Protein AF-A0A2M6X716-F1 (afdb_monomer_lite)

Structure (mmCIF, N/CA/C/O backbone):
data_AF-A0A2M6X716-F1
#
_entry.id   AF-A0A2M6X716-F1
#
loop_
_atom_site.group_PDB
_atom_site.id
_atom_site.type_symbol
_atom_site.label_atom_id
_atom_site.label_alt_id
_atom_site.label_comp_id
_atom_site.label_asym_id
_atom_site.label_entity_id
_atom_site.label_seq_id
_atom_site.pdbx_PDB_ins_code
_atom_site.Cartn_x
_atom_site.Cartn_y
_atom_site.Cartn_z
_atom_site.occupancy
_atom_site.B_iso_or_equiv
_atom_site.auth_seq_id
_atom_site.auth_comp_id
_atom_site.auth_asym_id
_atom_site.auth_atom_id
_atom_site.pdbx_PDB_model_num
ATOM 1 N N . MET A 1 1 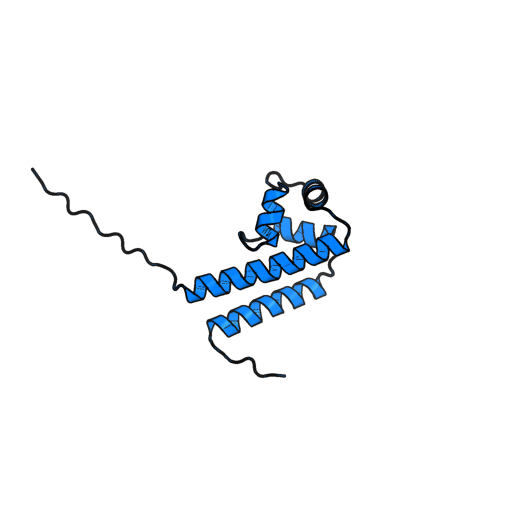? -11.963 58.035 12.218 1.00 47.03 1 MET A N 1
ATOM 2 C CA . MET A 1 1 ? -11.262 56.728 12.120 1.00 47.03 1 MET A CA 1
ATOM 3 C C . MET A 1 1 ? -12.162 55.620 12.671 1.00 47.03 1 MET A C 1
ATOM 5 O O . MET A 1 1 ? -12.432 55.612 13.864 1.00 47.03 1 MET A O 1
ATOM 9 N N . LYS A 1 2 ? -12.691 54.721 11.826 1.00 41.38 2 LYS A N 1
ATOM 10 C CA . LYS A 1 2 ? -13.568 53.609 12.254 1.00 41.38 2 LYS A CA 1
ATOM 11 C C . LYS A 1 2 ? -12.722 52.354 12.520 1.00 41.38 2 LYS A C 1
ATOM 13 O O . LYS A 1 2 ? -12.090 51.835 11.606 1.00 41.38 2 LYS A O 1
ATOM 18 N N . ARG A 1 3 ? -12.702 51.863 13.766 1.00 48.09 3 ARG A N 1
ATOM 19 C CA . ARG A 1 3 ? -12.073 50.580 14.139 1.00 48.09 3 ARG A CA 1
ATOM 20 C C . ARG A 1 3 ? -12.880 49.421 13.543 1.00 48.09 3 ARG A C 1
ATOM 22 O O . ARG A 1 3 ? -13.965 49.103 14.023 1.00 48.09 3 ARG A O 1
ATOM 29 N N . VAL A 1 4 ? -12.339 48.777 12.513 1.00 49.22 4 VAL A N 1
ATOM 30 C CA . VAL A 1 4 ? -12.886 47.538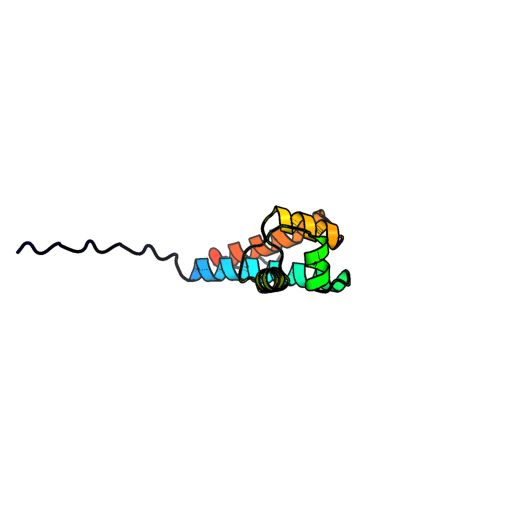 11.947 1.00 49.22 4 VAL A CA 1
ATOM 31 C C . VAL A 1 4 ? -12.639 46.398 12.941 1.00 49.22 4 VAL A C 1
ATOM 33 O O . VAL A 1 4 ? -11.498 46.018 13.201 1.00 49.22 4 VAL A O 1
ATOM 36 N N . LYS A 1 5 ? -13.710 45.852 13.530 1.00 46.47 5 LYS A N 1
ATOM 37 C CA . LYS A 1 5 ? -13.645 44.663 14.392 1.00 46.47 5 LYS A CA 1
ATOM 38 C C . LYS A 1 5 ? -13.281 43.446 13.530 1.00 46.47 5 LYS A C 1
ATOM 40 O O . LYS A 1 5 ? -14.100 42.966 12.749 1.00 46.47 5 LYS A O 1
ATOM 45 N N . LYS A 1 6 ? -12.050 42.943 13.667 1.00 46.81 6 LYS A N 1
ATOM 46 C CA . LYS A 1 6 ? -11.581 41.693 13.043 1.00 46.81 6 LYS A CA 1
ATOM 47 C C . LYS A 1 6 ? -12.439 40.532 13.574 1.00 46.81 6 LYS A C 1
ATOM 49 O O . LYS A 1 6 ? -12.351 40.196 14.754 1.00 46.81 6 LYS A O 1
ATOM 54 N N . LYS A 1 7 ? -13.288 39.937 12.729 1.00 41.84 7 LYS A N 1
ATOM 55 C CA . LYS A 1 7 ? -14.029 38.709 13.064 1.00 41.84 7 LYS A CA 1
ATOM 56 C C . LYS A 1 7 ? -13.012 37.607 13.390 1.00 41.84 7 LYS A C 1
ATOM 58 O O . LYS A 1 7 ? -12.194 37.256 12.543 1.00 41.84 7 LYS A O 1
ATOM 63 N N . ARG A 1 8 ? -13.038 37.076 14.618 1.00 39.50 8 ARG A N 1
ATOM 64 C CA . ARG A 1 8 ? -12.298 35.861 14.988 1.00 39.50 8 ARG A CA 1
ATOM 65 C C . ARG A 1 8 ? -12.912 34.694 14.215 1.00 39.50 8 ARG A C 1
ATOM 67 O O . ARG A 1 8 ? -14.012 34.255 14.527 1.00 39.50 8 ARG A O 1
ATOM 74 N N . THR A 1 9 ? -12.215 34.210 13.194 1.00 39.62 9 THR A N 1
ATOM 75 C CA . THR A 1 9 ? -12.530 32.937 12.543 1.00 39.62 9 THR A CA 1
ATOM 76 C C . THR A 1 9 ? -12.311 31.813 13.551 1.00 39.62 9 THR A C 1
ATOM 78 O O . THR A 1 9 ? -11.178 31.575 13.977 1.00 39.62 9 THR A O 1
ATOM 81 N N . VAL A 1 10 ? -13.387 31.138 13.954 1.00 43.16 10 VAL A N 1
ATOM 82 C CA . VAL A 1 10 ? -13.327 29.918 14.763 1.00 43.16 10 VAL A CA 1
ATOM 83 C C . VAL A 1 10 ? -12.645 28.843 13.916 1.00 43.16 10 VAL A C 1
ATOM 85 O O . VAL A 1 10 ? -13.219 28.347 12.951 1.00 43.16 10 VAL A O 1
ATOM 88 N N . LYS A 1 11 ? -11.388 28.506 14.231 1.00 45.00 11 LYS A N 1
ATOM 89 C CA . LYS A 1 11 ? -10.726 27.329 13.657 1.00 45.00 11 LYS A CA 1
ATOM 90 C C . LYS A 1 11 ? -11.391 26.095 14.264 1.00 45.00 11 LYS A C 1
ATOM 92 O O . LYS A 1 11 ? -11.051 25.698 15.374 1.00 45.00 11 LYS A O 1
ATOM 97 N N . THR A 1 12 ? -12.331 25.488 13.549 1.00 42.72 12 THR A N 1
ATOM 98 C CA . THR A 1 12 ? -12.837 24.141 13.843 1.00 42.72 12 THR A CA 1
ATOM 99 C C . THR A 1 12 ? -11.711 23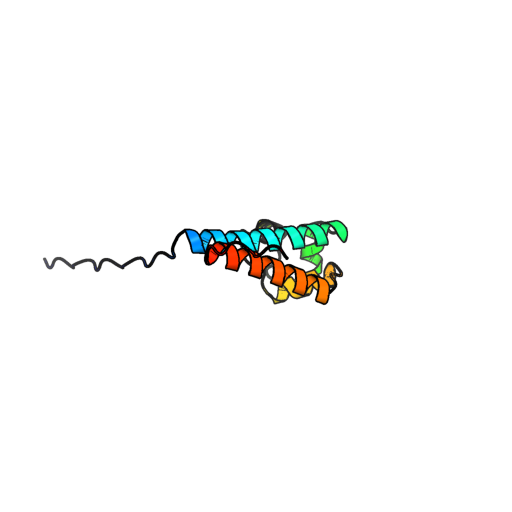.130 13.602 1.00 42.72 12 THR A C 1
ATOM 101 O O . THR A 1 12 ? -11.593 22.538 12.528 1.00 42.72 12 THR A O 1
ATOM 104 N N . GLY A 1 13 ? -10.802 22.997 14.569 1.00 45.94 13 GLY A N 1
ATOM 105 C CA . GLY A 1 13 ? -9.738 22.001 14.541 1.00 45.94 13 GLY A CA 1
ATOM 106 C C . GLY A 1 13 ? -10.333 20.611 14.740 1.00 45.94 13 GLY A C 1
ATOM 107 O O . GLY A 1 13 ? -10.967 20.352 15.759 1.00 45.94 13 GLY A O 1
ATOM 108 N N . ARG A 1 14 ? -10.145 19.706 13.771 1.00 50.97 14 ARG A N 1
ATOM 109 C CA . ARG A 1 14 ? -10.442 18.278 13.971 1.00 50.97 14 ARG A CA 1
ATOM 110 C C . ARG A 1 14 ? -9.668 17.784 15.199 1.00 50.97 14 ARG A C 1
ATOM 112 O O . ARG A 1 14 ? -8.481 18.076 15.316 1.00 50.97 14 ARG A O 1
ATOM 119 N N . SER A 1 15 ? -10.333 17.036 16.083 1.00 57.62 15 SER A N 1
ATOM 120 C CA . SER A 1 15 ? -9.711 16.436 17.271 1.00 57.62 15 SER A CA 1
ATOM 121 C C . SER A 1 15 ? -8.442 15.657 16.897 1.00 57.62 15 SER A C 1
ATOM 123 O O . SER A 1 15 ? -8.428 14.898 15.922 1.00 57.62 15 SER A O 1
ATOM 125 N N . SER A 1 16 ? -7.376 15.838 17.680 1.00 62.03 16 SER A N 1
ATOM 126 C CA . SER A 1 16 ? -6.048 15.250 17.446 1.00 62.03 16 SER A CA 1
ATOM 127 C C . SER A 1 16 ? -6.068 13.717 17.371 1.00 62.03 16 SER A C 1
ATOM 129 O O . SER A 1 16 ? -5.238 13.120 16.688 1.00 62.03 16 SER A O 1
ATOM 131 N N . VAL A 1 17 ? -7.048 13.072 18.012 1.00 60.72 17 VAL A N 1
ATOM 132 C CA . VAL A 1 17 ? -7.253 11.614 17.984 1.00 60.72 17 VAL A CA 1
ATOM 133 C C . VAL A 1 17 ? -7.662 11.136 16.586 1.00 60.72 17 VAL A C 1
ATOM 135 O O . VAL A 1 17 ? -7.075 10.195 16.058 1.00 60.72 17 VAL A O 1
ATOM 138 N N . VAL A 1 18 ? -8.596 11.840 15.938 1.00 60.38 18 VAL A N 1
ATOM 139 C CA . VAL A 1 18 ? -9.078 11.509 14.584 1.00 60.38 18 VAL A CA 1
ATOM 140 C C . VAL A 1 18 ? -7.965 11.703 13.549 1.00 60.38 18 VAL A C 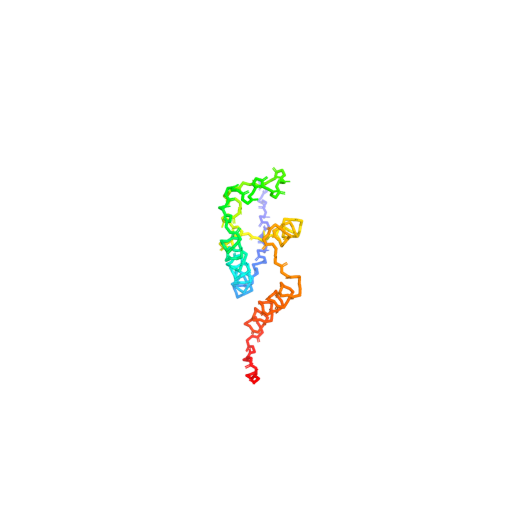1
ATOM 142 O O . VAL A 1 18 ? -7.832 10.923 12.607 1.00 60.38 18 VAL A O 1
ATOM 145 N N . GLN A 1 19 ? -7.114 12.719 13.738 1.00 62.28 19 GLN A N 1
ATOM 146 C CA . GLN A 1 19 ? -5.938 12.931 12.890 1.00 62.28 19 GLN A CA 1
ATOM 147 C C . GLN A 1 19 ? -4.909 11.799 13.031 1.00 62.28 19 GLN A C 1
ATOM 149 O O . GLN A 1 19 ? -4.365 11.362 12.017 1.00 62.28 19 GLN A O 1
ATOM 154 N N . LYS A 1 20 ? -4.682 11.287 14.248 1.00 66.75 20 LYS A N 1
ATOM 155 C CA . LYS A 1 20 ? -3.767 10.160 14.497 1.00 66.75 20 LYS A CA 1
ATOM 156 C C . LYS A 1 20 ? -4.272 8.847 13.889 1.00 66.75 20 LYS A C 1
ATOM 158 O O . LYS A 1 20 ? -3.497 8.171 13.218 1.00 66.75 20 LYS A O 1
ATOM 163 N N . ALA A 1 21 ? -5.556 8.518 14.047 1.00 65.25 21 ALA A N 1
ATOM 164 C CA . ALA A 1 21 ? -6.145 7.310 13.455 1.00 65.25 21 ALA A CA 1
ATOM 165 C C . ALA A 1 21 ? -6.093 7.341 11.917 1.00 65.25 21 ALA A C 1
ATOM 167 O O . ALA A 1 21 ? -5.673 6.377 11.277 1.00 65.25 21 ALA A O 1
ATOM 168 N N . LYS A 1 22 ? -6.410 8.495 11.312 1.00 66.44 22 LYS A N 1
ATOM 169 C CA . LYS A 1 22 ? -6.298 8.674 9.859 1.00 66.44 22 LYS A CA 1
ATOM 170 C C . LYS A 1 22 ? -4.853 8.525 9.369 1.00 66.44 22 LYS A C 1
ATOM 172 O O . LYS A 1 22 ? -4.633 7.918 8.327 1.00 66.44 22 LYS A O 1
ATOM 177 N N . GLN A 1 23 ? -3.870 9.046 10.105 1.00 79.06 23 GLN A N 1
ATOM 178 C CA . GLN A 1 23 ? -2.450 8.849 9.777 1.00 79.06 23 GLN A CA 1
ATOM 179 C C . GLN A 1 23 ? -2.023 7.380 9.902 1.00 79.06 23 GLN A C 1
ATOM 181 O O . GLN A 1 23 ? -1.249 6.907 9.072 1.00 79.06 23 GLN A O 1
ATOM 186 N N . LYS A 1 24 ? -2.555 6.643 10.888 1.00 87.06 24 LYS A N 1
ATOM 187 C CA . LYS A 1 24 ? -2.296 5.206 11.051 1.00 87.06 24 LYS A CA 1
ATOM 188 C C . LYS A 1 24 ? -2.753 4.415 9.821 1.00 87.06 24 LYS A C 1
ATOM 190 O O . LYS A 1 24 ? -1.942 3.670 9.283 1.00 87.06 24 LYS A O 1
ATOM 195 N N . LYS A 1 25 ? -3.974 4.650 9.319 1.00 91.62 25 LYS A N 1
ATOM 196 C CA . LYS A 1 25 ? -4.500 3.995 8.103 1.00 91.62 25 LYS A CA 1
ATOM 197 C C . LYS A 1 25 ? -3.538 4.110 6.920 1.00 91.62 25 LYS A C 1
ATOM 199 O O . LYS A 1 25 ? -3.123 3.100 6.358 1.00 91.62 25 LYS A O 1
ATOM 204 N N . TRP A 1 26 ? -3.169 5.339 6.555 1.00 92.50 26 TRP A N 1
ATOM 205 C CA . TRP A 1 26 ? -2.319 5.576 5.382 1.00 92.50 26 TRP A CA 1
ATOM 206 C C . TRP A 1 26 ? -0.912 5.026 5.562 1.00 92.50 26 TRP A C 1
ATOM 208 O O . TRP A 1 26 ? -0.320 4.550 4.601 1.00 92.50 26 TRP A O 1
ATOM 218 N N . LYS A 1 27 ? -0.386 5.048 6.789 1.00 94.00 27 LYS A N 1
ATOM 219 C CA . LYS A 1 27 ? 0.914 4.455 7.097 1.00 94.00 27 LYS A CA 1
ATOM 220 C C . LYS A 1 27 ? 0.894 2.935 6.944 1.00 94.00 27 LYS A C 1
ATOM 222 O O . LYS A 1 27 ? 1.810 2.386 6.339 1.00 94.00 27 LYS A O 1
ATOM 227 N N . THR A 1 28 ? -0.133 2.259 7.457 1.00 95.06 28 THR A N 1
ATOM 228 C CA . THR A 1 28 ? -0.245 0.799 7.336 1.00 95.06 28 THR A CA 1
ATOM 229 C C . THR A 1 28 ? -0.447 0.382 5.882 1.00 95.06 28 THR A C 1
ATOM 231 O O . THR A 1 28 ? 0.299 -0.461 5.390 1.00 95.06 28 THR A O 1
ATOM 234 N N . LEU A 1 29 ? -1.359 1.042 5.161 1.00 95.62 29 LEU A N 1
ATOM 235 C CA . LEU A 1 29 ? -1.582 0.772 3.739 1.00 95.62 29 LEU A CA 1
ATOM 236 C C . LEU A 1 29 ? -0.330 1.067 2.897 1.00 95.62 29 LEU A C 1
ATOM 238 O O . LEU A 1 29 ? 0.054 0.264 2.052 1.00 95.62 29 LEU A O 1
ATOM 242 N N . GLY A 1 30 ? 0.346 2.190 3.151 1.00 95.94 30 GLY A N 1
ATOM 243 C CA . GLY A 1 30 ? 1.589 2.548 2.467 1.00 95.94 30 GLY A CA 1
ATOM 244 C C . GLY A 1 30 ? 2.696 1.511 2.673 1.00 95.94 30 GLY A C 1
ATOM 245 O O . GLY A 1 30 ? 3.384 1.145 1.719 1.00 95.94 30 GLY A O 1
ATOM 246 N N . ASN A 1 31 ? 2.822 0.972 3.889 1.00 96.38 31 ASN A N 1
ATOM 247 C CA . ASN A 1 31 ? 3.759 -0.109 4.189 1.00 96.38 31 ASN A CA 1
ATOM 248 C C . ASN A 1 31 ? 3.405 -1.412 3.457 1.00 96.38 31 ASN A C 1
ATOM 250 O O . ASN A 1 31 ? 4.305 -2.061 2.924 1.00 96.38 31 ASN A O 1
ATOM 254 N N . TYR A 1 32 ? 2.121 -1.779 3.405 1.00 97.38 32 TYR A N 1
ATOM 255 C CA . TYR A 1 32 ? 1.655 -2.947 2.653 1.00 97.38 32 TYR A CA 1
ATOM 256 C C . TYR A 1 32 ? 2.008 -2.824 1.162 1.00 97.38 32 TYR A C 1
ATOM 258 O O . TYR A 1 32 ? 2.659 -3.702 0.595 1.00 97.38 32 TYR A O 1
ATOM 266 N N . ILE A 1 33 ? 1.689 -1.681 0.549 1.00 96.81 33 ILE A N 1
ATOM 267 C CA . ILE A 1 33 ? 2.010 -1.407 -0.858 1.00 96.81 33 ILE A CA 1
ATOM 268 C C . ILE A 1 33 ? 3.525 -1.434 -1.103 1.00 96.81 33 ILE A C 1
ATOM 270 O O . ILE A 1 33 ? 3.982 -2.004 -2.095 1.00 96.81 33 ILE A O 1
ATOM 274 N N . ARG A 1 34 ? 4.325 -0.878 -0.182 1.00 97.50 34 ARG A N 1
ATOM 275 C CA . ARG A 1 34 ? 5.792 -0.945 -0.249 1.00 97.50 34 ARG A CA 1
ATOM 276 C C . ARG A 1 34 ? 6.294 -2.388 -0.251 1.00 97.50 34 ARG A C 1
ATOM 278 O O . ARG A 1 34 ? 7.194 -2.705 -1.029 1.00 97.50 34 ARG A O 1
ATOM 285 N N . LYS A 1 35 ? 5.746 -3.237 0.623 1.00 97.88 35 LYS A N 1
ATOM 286 C CA . LYS A 1 35 ? 6.104 -4.658 0.714 1.00 97.88 35 LYS A CA 1
ATOM 287 C C . LYS A 1 35 ? 5.809 -5.363 -0.612 1.00 97.88 35 LYS A C 1
ATOM 289 O O . LYS A 1 35 ? 6.738 -5.893 -1.215 1.00 97.88 35 LYS A O 1
ATOM 294 N N . LYS A 1 36 ? 4.582 -5.236 -1.129 1.00 97.88 36 LYS A N 1
ATOM 295 C CA . LYS A 1 36 ? 4.168 -5.831 -2.413 1.00 97.88 36 LYS A CA 1
ATOM 296 C C . LYS A 1 36 ? 5.012 -5.354 -3.595 1.00 97.88 36 LYS A C 1
ATOM 298 O O . LYS A 1 36 ? 5.390 -6.153 -4.451 1.00 97.88 36 LYS A O 1
ATOM 303 N N . ARG A 1 37 ? 5.390 -4.071 -3.620 1.00 97.56 37 ARG A N 1
ATOM 304 C CA . ARG A 1 37 ? 6.305 -3.536 -4.639 1.00 97.56 37 ARG A CA 1
ATOM 305 C C . ARG A 1 37 ? 7.670 -4.229 -4.608 1.00 97.56 37 ARG A C 1
ATOM 307 O O . ARG A 1 37 ? 8.201 -4.564 -5.665 1.00 97.56 37 ARG A O 1
ATOM 314 N N . ILE A 1 38 ? 8.258 -4.373 -3.417 1.00 98.00 38 ILE A N 1
ATOM 315 C CA . ILE A 1 38 ? 9.580 -4.991 -3.241 1.00 98.00 38 ILE A CA 1
ATOM 316 C C . ILE A 1 38 ? 9.521 -6.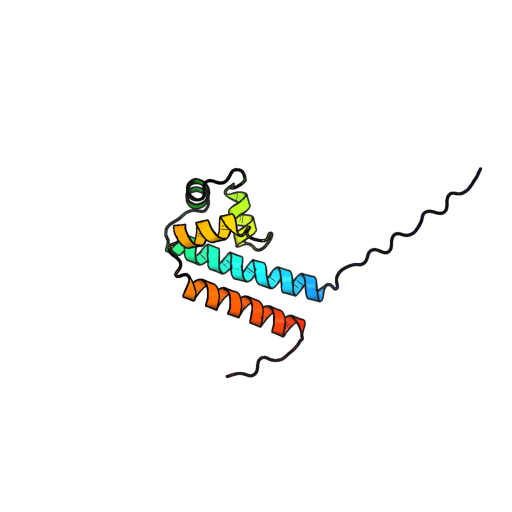480 -3.600 1.00 98.00 38 ILE A C 1
ATOM 318 O O . ILE A 1 38 ? 10.399 -6.949 -4.317 1.00 98.00 38 ILE A O 1
ATOM 322 N N . GLU A 1 39 ? 8.475 -7.190 -3.174 1.00 97.81 39 GLU A N 1
ATOM 323 C CA . GLU A 1 39 ? 8.232 -8.600 -3.526 1.00 97.81 39 GLU A CA 1
ATOM 324 C C . GLU A 1 39 ? 8.085 -8.803 -5.038 1.00 97.81 39 GLU A C 1
ATOM 326 O O . GLU A 1 39 ? 8.564 -9.789 -5.587 1.00 97.81 39 GLU A O 1
ATOM 331 N N . SER A 1 40 ? 7.509 -7.821 -5.730 1.00 97.31 40 SER A N 1
ATOM 332 C CA . SER A 1 40 ? 7.405 -7.804 -7.193 1.00 97.31 40 SER A CA 1
ATOM 333 C C . SER A 1 40 ? 8.700 -7.387 -7.907 1.00 97.31 40 SER A C 1
ATOM 335 O O . SER A 1 40 ? 8.717 -7.265 -9.130 1.00 97.31 40 SER A O 1
ATOM 337 N N . GLY A 1 41 ? 9.782 -7.112 -7.170 1.00 97.44 41 GLY A N 1
ATOM 338 C CA . GLY A 1 41 ? 11.090 -6.765 -7.732 1.00 97.44 41 GLY A CA 1
ATOM 339 C C . GLY A 1 41 ? 11.212 -5.337 -8.273 1.00 97.44 41 GLY A C 1
ATOM 340 O O . GLY A 1 41 ? 12.178 -5.022 -8.968 1.00 97.44 41 GLY A O 1
ATOM 341 N N . TYR A 1 42 ? 10.269 -4.439 -7.971 1.00 96.69 42 TYR A N 1
ATOM 342 C CA . TYR A 1 42 ? 10.313 -3.072 -8.490 1.00 96.69 42 TYR A CA 1
ATOM 343 C C . TYR A 1 42 ? 11.003 -2.102 -7.526 1.00 96.69 42 TYR A C 1
ATOM 345 O O . TYR A 1 42 ? 10.645 -1.970 -6.355 1.00 96.69 42 TYR A O 1
ATOM 353 N N . SER A 1 43 ? 11.931 -1.301 -8.048 1.00 96.31 43 SER A N 1
ATOM 354 C CA . SER A 1 43 ? 12.355 -0.057 -7.394 1.00 96.31 43 SER A CA 1
ATOM 355 C C . SER A 1 43 ? 11.223 0.983 -7.411 1.00 96.31 43 SER A C 1
ATOM 357 O O . SER A 1 43 ? 10.308 0.912 -8.234 1.00 96.31 43 SER A O 1
ATOM 359 N N . GLN A 1 44 ? 11.299 2.006 -6.553 1.00 94.38 44 GLN A N 1
ATOM 360 C CA . GLN A 1 44 ? 10.331 3.112 -6.596 1.00 94.38 44 GLN A CA 1
ATOM 361 C C . GLN A 1 44 ? 10.334 3.824 -7.961 1.00 94.38 44 GLN A C 1
ATOM 363 O O . GLN A 1 44 ? 9.282 4.160 -8.501 1.00 94.38 44 GLN A O 1
ATOM 368 N N . GLY A 1 45 ? 11.520 4.017 -8.548 1.00 92.75 45 GLY A N 1
ATOM 369 C CA . GLY A 1 45 ? 11.662 4.65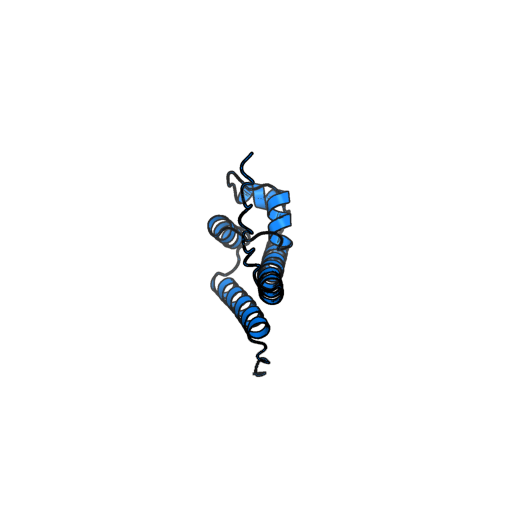2 -9.856 1.00 92.75 45 GLY A CA 1
ATOM 370 C C . GLY A 1 45 ? 11.073 3.821 -10.991 1.00 92.75 45 GLY A C 1
ATOM 371 O O . GLY A 1 45 ? 10.357 4.358 -11.833 1.00 92.75 45 GLY A O 1
ATOM 372 N N . SER A 1 46 ? 11.335 2.511 -11.008 1.00 93.62 46 SER A N 1
ATOM 373 C CA . SER A 1 46 ? 10.788 1.619 -12.036 1.00 93.62 46 SER A CA 1
ATOM 374 C C . SER A 1 46 ? 9.273 1.473 -11.914 1.00 93.62 46 SER A C 1
ATOM 376 O O . SER A 1 46 ? 8.592 1.545 -12.931 1.00 93.62 46 SER A O 1
ATOM 378 N N . ALA A 1 47 ? 8.737 1.357 -10.695 1.00 94.06 47 ALA A N 1
ATOM 379 C CA . ALA A 1 47 ? 7.294 1.293 -10.475 1.00 94.06 47 ALA A CA 1
ATOM 380 C C . ALA A 1 47 ? 6.575 2.536 -11.022 1.00 94.06 47 ALA A C 1
ATOM 382 O O . ALA A 1 47 ? 5.610 2.416 -11.772 1.00 94.06 47 ALA A O 1
ATOM 383 N N . MET A 1 48 ? 7.076 3.738 -10.718 1.00 92.00 48 MET A N 1
ATOM 384 C CA . MET A 1 48 ? 6.421 4.978 -11.157 1.00 92.00 48 MET A CA 1
ATOM 385 C C . MET A 1 48 ? 6.514 5.220 -12.660 1.00 92.00 48 MET A C 1
ATOM 387 O O . MET A 1 48 ? 5.571 5.752 -13.244 1.00 92.00 48 MET A O 1
ATOM 391 N N . ARG A 1 49 ? 7.603 4.780 -13.304 1.00 90.12 49 ARG A N 1
ATOM 392 C CA . ARG A 1 49 ? 7.697 4.792 -14.770 1.00 90.12 49 ARG A CA 1
ATOM 393 C C . ARG A 1 49 ? 6.637 3.899 -15.418 1.00 90.12 49 ARG A C 1
ATOM 395 O O . ARG A 1 49 ? 6.062 4.296 -16.423 1.00 90.12 49 ARG A O 1
ATOM 402 N N . LEU A 1 50 ? 6.359 2.732 -14.833 1.00 91.75 50 LEU A N 1
ATOM 403 C CA . LEU A 1 50 ? 5.392 1.766 -15.369 1.00 91.75 50 LEU A CA 1
ATOM 404 C C . LEU A 1 50 ? 3.934 2.158 -15.091 1.00 91.75 50 LEU A C 1
ATOM 406 O O . LEU A 1 50 ? 3.082 1.998 -15.957 1.00 91.75 50 LEU A O 1
ATOM 410 N N . ILE A 1 51 ? 3.643 2.727 -13.917 1.00 90.06 51 ILE A N 1
ATOM 411 C CA . ILE A 1 51 ? 2.302 3.238 -13.570 1.00 90.06 51 ILE A CA 1
ATOM 412 C C . ILE A 1 51 ? 1.888 4.392 -14.503 1.00 90.06 51 ILE A C 1
ATOM 414 O O . ILE A 1 51 ? 0.691 4.596 -14.734 1.00 90.06 51 ILE A O 1
ATOM 418 N N . ASN A 1 52 ? 2.870 5.124 -15.047 1.00 75.50 52 ASN A N 1
ATOM 419 C CA . ASN A 1 52 ? 2.727 6.140 -16.090 1.00 75.50 52 ASN A CA 1
ATOM 420 C C . ASN A 1 52 ? 1.477 7.024 -15.906 1.00 75.50 52 ASN A C 1
ATOM 422 O O . ASN A 1 52 ? 0.451 6.869 -16.577 1.00 75.50 52 ASN A O 1
ATOM 426 N N . SER A 1 53 ? 1.532 7.924 -14.925 1.00 70.12 53 SER A N 1
ATOM 427 C CA . SER A 1 53 ? 0.538 8.980 -14.729 1.00 70.12 53 SER A CA 1
ATOM 428 C C . SER A 1 53 ? 1.241 10.339 -14.708 1.00 70.12 53 SER A C 1
ATOM 430 O O . SER A 1 53 ? 2.399 10.451 -14.311 1.00 70.12 53 SER A O 1
ATOM 432 N N . ARG A 1 54 ? 0.559 11.409 -15.131 1.00 65.38 54 ARG A N 1
ATOM 433 C CA . ARG A 1 54 ? 1.162 12.753 -15.261 1.00 65.38 54 ARG A CA 1
ATOM 434 C C . ARG A 1 54 ? 1.761 13.304 -13.954 1.00 65.38 54 ARG A C 1
ATOM 436 O O . ARG A 1 54 ? 2.559 14.231 -14.009 1.00 65.38 54 ARG A O 1
ATOM 443 N N . ALA A 1 55 ? 1.401 12.740 -12.798 1.00 62.53 55 ALA A N 1
ATOM 444 C CA . ALA A 1 55 ? 1.840 13.183 -11.472 1.00 62.53 55 ALA A CA 1
ATOM 445 C C . ALA A 1 55 ? 2.780 12.195 -10.741 1.00 62.53 55 ALA A C 1
ATOM 447 O O . ALA A 1 55 ? 3.087 12.389 -9.563 1.00 62.53 55 ALA A O 1
ATOM 448 N N . THR A 1 56 ? 3.238 11.116 -11.386 1.00 68.19 56 THR A N 1
ATOM 449 C CA . THR A 1 56 ? 3.955 10.035 -10.691 1.00 68.19 56 THR A CA 1
ATOM 450 C C . THR A 1 56 ? 5.471 10.242 -10.673 1.00 68.19 56 THR A C 1
ATOM 452 O O . THR A 1 56 ? 6.184 9.777 -11.556 1.00 68.19 56 THR A O 1
ATOM 455 N N . THR A 1 57 ? 5.986 10.894 -9.623 1.00 86.31 57 THR A N 1
ATOM 456 C CA . THR A 1 57 ? 7.431 10.945 -9.321 1.00 86.31 57 THR A CA 1
ATOM 457 C C . THR A 1 57 ? 7.837 9.856 -8.314 1.00 86.31 57 THR A C 1
ATOM 459 O O . THR A 1 57 ? 7.011 9.442 -7.496 1.00 86.31 57 THR A O 1
ATOM 462 N N . PRO A 1 58 ? 9.108 9.405 -8.283 1.00 88.56 58 PRO A N 1
ATOM 463 C CA . PRO A 1 58 ? 9.585 8.480 -7.246 1.00 88.56 58 PRO A CA 1
ATOM 464 C C . PRO A 1 58 ? 9.379 9.024 -5.822 1.00 88.56 58 PRO A C 1
ATOM 466 O O . PRO A 1 58 ? 9.031 8.276 -4.910 1.00 88.56 58 PRO A O 1
ATOM 469 N N . GLN A 1 59 ? 9.509 10.343 -5.640 1.00 91.44 59 GLN A N 1
ATOM 470 C CA . GLN A 1 59 ? 9.228 11.007 -4.367 1.00 91.44 59 GLN A CA 1
ATOM 471 C C . GLN A 1 59 ? 7.752 10.899 -3.978 1.00 91.44 59 GLN A C 1
ATOM 473 O O . GLN A 1 59 ? 7.434 10.710 -2.804 1.00 91.44 59 GLN A O 1
ATOM 478 N N . TYR A 1 60 ? 6.847 10.993 -4.954 1.00 91.31 60 TYR A N 1
ATOM 479 C CA . TYR A 1 60 ? 5.423 10.827 -4.703 1.00 91.31 60 TYR A CA 1
ATOM 480 C C . TYR A 1 60 ? 5.103 9.409 -4.215 1.00 91.31 60 TYR A C 1
ATOM 482 O O . TYR A 1 60 ? 4.381 9.253 -3.232 1.00 91.31 60 TYR A O 1
ATOM 490 N N . LEU A 1 61 ? 5.733 8.385 -4.803 1.00 93.38 61 LEU A N 1
ATOM 491 C CA . LEU A 1 61 ? 5.632 7.010 -4.305 1.00 93.38 61 LEU A CA 1
ATOM 492 C C . LEU A 1 61 ? 6.175 6.869 -2.886 1.00 93.38 61 LEU A C 1
ATOM 494 O O . LEU A 1 61 ? 5.512 6.293 -2.033 1.00 93.38 61 LEU A O 1
ATOM 498 N N . SER A 1 62 ? 7.339 7.454 -2.609 1.00 94.56 62 SER A N 1
ATOM 499 C CA . SER A 1 62 ? 7.915 7.462 -1.262 1.00 94.56 62 SER A CA 1
ATOM 500 C C . SER A 1 62 ? 6.972 8.105 -0.235 1.00 94.56 62 SER A C 1
ATOM 502 O O . SER A 1 62 ? 6.782 7.569 0.857 1.00 94.56 62 SER A O 1
ATOM 504 N N . ASN A 1 63 ? 6.315 9.216 -0.582 1.00 94.12 63 ASN A N 1
ATOM 505 C CA . ASN A 1 63 ? 5.341 9.871 0.295 1.00 94.12 63 ASN A CA 1
ATOM 506 C C . ASN A 1 63 ? 4.110 8.989 0.563 1.00 94.12 63 ASN A C 1
ATOM 508 O O . ASN A 1 63 ? 3.653 8.927 1.707 1.00 94.12 63 ASN A O 1
ATOM 512 N N . MET A 1 64 ? 3.607 8.296 -0.464 1.00 94.50 64 MET A N 1
ATOM 513 C CA . MET A 1 64 ? 2.507 7.333 -0.341 1.00 94.50 64 MET A CA 1
ATOM 514 C C . MET A 1 64 ? 2.893 6.155 0.561 1.00 94.50 64 MET A C 1
ATOM 516 O O . MET A 1 64 ? 2.185 5.849 1.516 1.00 94.50 64 MET A O 1
ATOM 520 N N . GLU A 1 65 ? 4.061 5.552 0.334 1.00 95.19 65 GLU A N 1
ATOM 521 C CA . GLU A 1 65 ? 4.559 4.417 1.124 1.00 95.19 65 GLU A CA 1
ATOM 522 C C . GLU A 1 65 ? 4.806 4.775 2.593 1.00 95.19 65 GLU A C 1
ATOM 524 O O . GLU A 1 65 ? 4.651 3.941 3.480 1.00 95.19 65 GLU A O 1
ATOM 529 N N . ARG A 1 66 ? 5.162 6.032 2.873 1.00 94.38 66 ARG A N 1
ATOM 530 C CA . ARG A 1 66 ? 5.346 6.547 4.238 1.00 94.38 66 ARG A CA 1
ATOM 531 C C . ARG A 1 66 ? 4.032 6.940 4.920 1.00 94.38 66 ARG A C 1
ATOM 533 O O . ARG A 1 66 ? 4.062 7.314 6.093 1.00 94.38 66 ARG A O 1
ATOM 540 N N . GLY A 1 67 ? 2.907 6.911 4.202 1.00 92.88 67 GLY A N 1
ATOM 541 C CA . GLY A 1 67 ? 1.607 7.363 4.696 1.00 92.88 67 GLY A CA 1
ATOM 542 C C . GLY A 1 67 ? 1.496 8.878 4.888 1.00 92.88 67 GLY A C 1
ATOM 543 O O . GLY A 1 67 ? 0.645 9.334 5.650 1.00 92.88 67 GLY A O 1
ATOM 544 N N . ILE A 1 68 ? 2.357 9.668 4.233 1.00 91.00 68 ILE A N 1
ATOM 545 C CA . ILE A 1 68 ? 2.312 11.142 4.284 1.00 91.00 68 ILE A CA 1
ATOM 546 C C . ILE A 1 68 ? 1.115 11.660 3.479 1.00 91.00 68 ILE A C 1
ATOM 548 O O . ILE A 1 68 ? 0.481 12.642 3.866 1.00 91.00 68 ILE A O 1
ATOM 552 N N . CYS A 1 69 ? 0.789 10.990 2.374 1.00 89.19 69 CYS A N 1
ATOM 553 C CA . CYS A 1 69 ? -0.379 11.288 1.557 1.00 89.19 69 CYS A CA 1
ATOM 554 C C . CYS A 1 69 ? -1.202 10.028 1.282 1.00 89.19 69 CYS A C 1
ATOM 556 O O . CYS A 1 69 ? -0.693 8.910 1.340 1.00 89.19 69 CYS A O 1
ATOM 558 N N . ALA A 1 70 ? -2.483 10.229 0.974 1.00 89.81 70 ALA A N 1
ATOM 559 C CA . ALA A 1 70 ? -3.339 9.162 0.476 1.00 89.81 70 ALA A CA 1
ATOM 560 C C . ALA A 1 70 ? -2.890 8.732 -0.928 1.00 89.81 70 ALA A C 1
ATOM 562 O O . ALA A 1 70 ? -2.293 9.521 -1.667 1.00 89.81 70 ALA A O 1
ATOM 563 N N . ILE A 1 71 ? -3.205 7.489 -1.277 1.00 91.25 71 ILE A N 1
ATOM 564 C CA . ILE A 1 71 ? -2.986 6.929 -2.609 1.00 91.25 71 ILE A CA 1
ATOM 565 C C . ILE A 1 71 ? -4.259 7.193 -3.424 1.00 91.25 71 ILE A C 1
ATOM 567 O O . ILE A 1 71 ? -5.323 6.764 -2.981 1.00 91.25 71 ILE A O 1
ATOM 571 N N . PRO A 1 72 ? -4.195 7.908 -4.561 1.00 91.31 72 PRO A N 1
ATOM 572 C CA . PRO A 1 72 ? -5.339 8.061 -5.458 1.00 91.31 72 PRO A CA 1
ATOM 573 C C . PRO A 1 72 ? -5.815 6.713 -6.012 1.00 91.31 72 PRO A C 1
ATOM 575 O O . PRO A 1 72 ? -4.990 5.852 -6.318 1.00 91.31 72 PRO A O 1
ATOM 578 N N . ASP A 1 73 ? -7.125 6.537 -6.188 1.00 91.00 73 ASP A N 1
ATOM 579 C CA . ASP A 1 73 ? -7.719 5.248 -6.581 1.00 91.00 73 ASP A CA 1
ATOM 580 C C . ASP A 1 73 ? -7.238 4.754 -7.956 1.00 91.00 73 ASP A C 1
ATOM 582 O O . ASP A 1 73 ? -7.075 3.553 -8.185 1.00 91.00 73 ASP A O 1
ATOM 586 N N . ASP A 1 74 ? -6.977 5.673 -8.890 1.00 91.00 74 ASP A N 1
ATOM 587 C CA . ASP A 1 74 ? -6.437 5.349 -10.210 1.00 91.00 74 ASP A CA 1
ATOM 588 C C . ASP A 1 74 ? -5.004 4.811 -10.136 1.00 91.00 74 ASP A C 1
ATOM 590 O O . ASP A 1 74 ? -4.664 3.851 -10.832 1.00 91.00 74 ASP A O 1
ATOM 594 N N . ILE A 1 75 ? -4.185 5.392 -9.262 1.00 92.56 75 ILE A N 1
ATOM 595 C CA . ILE A 1 75 ? -2.818 4.947 -8.996 1.00 92.56 75 ILE A CA 1
ATOM 596 C C . ILE A 1 75 ? -2.834 3.626 -8.227 1.00 92.56 75 ILE A C 1
ATOM 598 O O . ILE A 1 75 ? -2.087 2.714 -8.578 1.00 92.56 75 ILE A O 1
ATOM 602 N N . LEU A 1 76 ? -3.705 3.494 -7.228 1.00 93.62 76 LEU A N 1
ATOM 603 C CA . LEU A 1 76 ? -3.842 2.285 -6.422 1.00 93.62 76 LEU A CA 1
ATOM 604 C C . LEU A 1 76 ? -4.220 1.075 -7.284 1.00 93.62 76 LEU A C 1
ATOM 606 O O . LEU A 1 76 ? -3.555 0.044 -7.214 1.00 93.62 76 LEU A O 1
ATOM 610 N N . ARG A 1 77 ? -5.210 1.219 -8.172 1.00 94.19 77 ARG A N 1
ATOM 611 C CA . ARG A 1 77 ? -5.590 0.167 -9.129 1.00 94.19 77 ARG A CA 1
ATOM 612 C C . ARG A 1 77 ? -4.412 -0.261 -10.007 1.00 94.19 77 ARG A C 1
ATOM 614 O O . ARG A 1 77 ? -4.191 -1.451 -10.220 1.00 94.19 77 ARG A O 1
ATOM 621 N N . LYS A 1 78 ? -3.637 0.705 -10.506 1.00 94.50 78 LYS A N 1
ATOM 622 C CA . LYS A 1 78 ? -2.442 0.425 -11.314 1.00 94.50 78 LYS A CA 1
ATOM 623 C C . LYS A 1 78 ? -1.354 -0.280 -10.504 1.00 94.50 78 LYS A C 1
ATOM 625 O O . LYS A 1 78 ? -0.696 -1.157 -11.044 1.00 94.50 78 LYS A O 1
ATOM 630 N N . MET A 1 79 ? -1.177 0.070 -9.231 1.00 95.00 79 MET A N 1
ATOM 631 C CA . MET A 1 79 ? -0.242 -0.612 -8.329 1.00 95.00 79 MET A CA 1
ATOM 632 C C . MET A 1 79 ? -0.646 -2.062 -8.080 1.00 95.00 79 MET A C 1
ATOM 634 O O . MET A 1 79 ? 0.203 -2.935 -8.202 1.00 95.00 79 MET A O 1
ATOM 638 N N . ILE A 1 80 ? -1.923 -2.321 -7.786 1.00 96.31 80 ILE A N 1
ATOM 639 C CA . ILE A 1 80 ? -2.459 -3.678 -7.583 1.00 96.31 80 ILE A CA 1
ATOM 640 C C . ILE A 1 80 ? -2.178 -4.543 -8.812 1.00 96.31 80 ILE A C 1
ATOM 642 O O . ILE A 1 80 ? -1.601 -5.620 -8.689 1.00 96.31 80 ILE A O 1
ATOM 646 N N . SER A 1 81 ? -2.486 -4.024 -10.004 1.00 95.62 81 SER A N 1
ATOM 647 C CA . SER A 1 81 ? -2.214 -4.721 -11.262 1.00 95.62 81 SER A CA 1
ATOM 648 C C . SER A 1 81 ? -0.712 -4.923 -11.514 1.00 95.62 81 SER A C 1
ATOM 650 O O . SER A 1 81 ? -0.286 -6.035 -11.818 1.00 95.62 81 SER A O 1
ATOM 652 N N . LEU A 1 82 ? 0.107 -3.877 -11.351 1.00 95.88 82 LEU A N 1
ATOM 653 C CA . LEU A 1 82 ? 1.548 -3.931 -11.615 1.00 95.88 82 LEU A CA 1
ATOM 654 C C . LEU A 1 82 ? 2.280 -4.881 -10.661 1.00 95.88 82 LEU A C 1
ATOM 656 O O . LEU A 1 82 ? 3.168 -5.616 -11.083 1.00 95.88 82 LEU A O 1
ATOM 660 N N . TYR A 1 83 ? 1.915 -4.859 -9.382 1.00 97.00 83 TYR A N 1
ATOM 661 C CA . TYR A 1 83 ? 2.509 -5.703 -8.347 1.00 97.00 83 TYR A CA 1
ATOM 662 C C . TYR A 1 83 ? 1.827 -7.073 -8.245 1.00 97.00 83 TYR A C 1
ATOM 664 O O . TYR A 1 83 ? 2.132 -7.833 -7.332 1.00 97.00 83 TYR A O 1
ATOM 672 N N . LYS A 1 84 ? 0.898 -7.382 -9.163 1.00 96.62 84 LYS A N 1
ATOM 673 C CA . LYS A 1 84 ? 0.165 -8.655 -9.230 1.00 96.62 84 LYS A CA 1
ATOM 674 C C . LYS A 1 84 ? -0.440 -9.055 -7.880 1.00 96.62 84 LYS A C 1
ATOM 676 O O . LYS A 1 84 ? -0.361 -10.212 -7.476 1.00 96.62 84 LYS A O 1
ATOM 681 N N . ILE A 1 85 ? -0.995 -8.075 -7.172 1.00 97.12 85 ILE A N 1
ATOM 682 C CA . ILE A 1 85 ? -1.678 -8.309 -5.902 1.00 97.12 85 ILE A CA 1
ATOM 683 C C . ILE A 1 85 ? -3.026 -8.941 -6.228 1.00 97.12 85 ILE A C 1
ATOM 685 O O . ILE A 1 85 ? -3.754 -8.430 -7.083 1.00 97.12 85 ILE A O 1
ATOM 689 N N . ASP A 1 86 ? -3.346 -10.037 -5.549 1.00 96.81 86 ASP A N 1
ATOM 690 C CA . ASP A 1 86 ? -4.675 -10.619 -5.633 1.00 96.81 86 ASP A CA 1
ATOM 691 C C . ASP A 1 86 ? -5.726 -9.624 -5.109 1.00 96.81 86 ASP A C 1
ATOM 693 O O . ASP A 1 86 ? -5.504 -8.912 -4.125 1.00 96.81 86 ASP A O 1
ATOM 697 N N . THR A 1 87 ? -6.852 -9.506 -5.814 1.00 95.25 87 THR A N 1
ATOM 698 C CA . THR A 1 87 ? -7.846 -8.470 -5.489 1.00 95.25 87 THR A CA 1
ATOM 699 C C . THR A 1 87 ? -8.584 -8.791 -4.195 1.00 95.25 87 THR A C 1
ATOM 701 O O . THR A 1 87 ? -8.855 -7.867 -3.425 1.00 95.25 87 THR A O 1
ATOM 704 N N . ASP A 1 88 ? -8.851 -10.068 -3.925 1.00 96.56 88 ASP A N 1
ATOM 705 C CA . ASP A 1 88 ? -9.526 -10.488 -2.700 1.00 96.56 88 ASP A CA 1
ATOM 706 C C . ASP A 1 88 ? -8.586 -10.307 -1.502 1.00 96.56 88 ASP A C 1
ATOM 708 O O . ASP A 1 88 ? -8.966 -9.656 -0.526 1.00 96.56 88 ASP A O 1
ATOM 712 N N . GLU A 1 89 ? -7.317 -10.720 -1.631 1.00 96.06 89 GLU A N 1
ATOM 713 C CA . GLU A 1 89 ? -6.272 -10.461 -0.625 1.00 96.06 89 GLU A CA 1
ATOM 714 C C . GLU A 1 89 ? -6.161 -8.960 -0.303 1.00 96.06 89 GLU A C 1
ATOM 716 O O . GLU A 1 89 ? -6.086 -8.548 0.859 1.00 96.06 89 GLU A O 1
ATOM 721 N N . PHE A 1 90 ? -6.170 -8.113 -1.337 1.00 96.44 90 PHE A N 1
ATOM 722 C CA . PHE A 1 90 ? -6.086 -6.669 -1.157 1.00 96.44 90 PHE A CA 1
ATOM 723 C C . PHE A 1 90 ? -7.296 -6.100 -0.402 1.00 96.44 90 PHE A C 1
ATOM 725 O O . PHE A 1 90 ? -7.135 -5.239 0.471 1.00 96.44 90 PHE A O 1
ATOM 732 N N . ILE A 1 91 ? -8.506 -6.548 -0.745 1.00 96.75 91 ILE A N 1
ATOM 733 C CA . ILE A 1 91 ? -9.741 -6.106 -0.089 1.00 96.75 91 ILE A CA 1
ATOM 734 C C . ILE A 1 91 ? -9.732 -6.524 1.383 1.00 96.75 91 ILE A C 1
ATOM 736 O O . ILE A 1 91 ? -10.044 -5.697 2.246 1.00 96.75 91 ILE A O 1
ATOM 740 N N . GLU A 1 92 ? -9.340 -7.761 1.684 1.00 97.38 92 GLU A N 1
ATOM 741 C CA . GLU A 1 92 ? -9.235 -8.262 3.057 1.00 97.38 92 GLU A CA 1
ATOM 742 C C . GLU A 1 92 ? -8.257 -7.433 3.895 1.00 97.38 92 GLU A C 1
ATOM 744 O O . GLU A 1 92 ? -8.604 -6.979 4.993 1.00 97.38 92 GLU A O 1
ATOM 749 N N . GLU A 1 93 ? -7.068 -7.154 3.359 1.00 96.25 93 GLU A N 1
ATOM 750 C CA . GLU A 1 93 ? -6.075 -6.318 4.032 1.00 96.25 93 GLU A CA 1
ATOM 751 C C . GLU A 1 93 ? -6.617 -4.899 4.271 1.00 96.25 93 GLU A C 1
ATOM 753 O O . GLU A 1 93 ? -6.512 -4.354 5.376 1.00 96.25 93 GLU A O 1
ATOM 758 N N . LEU A 1 94 ? -7.257 -4.292 3.266 1.00 95.44 94 LEU A N 1
ATOM 759 C CA . LEU A 1 94 ? -7.818 -2.946 3.387 1.00 95.44 94 LEU A CA 1
ATOM 760 C C . LEU A 1 94 ? -8.919 -2.877 4.457 1.00 95.44 94 LEU A C 1
ATOM 762 O O . LEU A 1 94 ? -8.942 -1.935 5.259 1.00 95.44 94 LEU A O 1
ATOM 766 N N . LEU A 1 95 ? -9.810 -3.871 4.493 1.00 96.38 95 LEU A N 1
ATOM 767 C CA . LEU A 1 95 ? -10.860 -3.983 5.505 1.00 96.38 95 LEU A CA 1
ATOM 768 C C . LEU A 1 95 ? -10.274 -4.212 6.900 1.00 96.38 95 LEU A C 1
ATOM 770 O O . LEU A 1 95 ? -10.753 -3.611 7.864 1.00 96.38 95 LEU A O 1
ATOM 774 N N . SER A 1 96 ? -9.218 -5.017 7.019 1.00 95.81 96 SER A N 1
ATOM 775 C CA . SER A 1 96 ? -8.494 -5.241 8.275 1.00 95.81 96 SER A CA 1
ATOM 776 C C . SER A 1 96 ? -7.884 -3.942 8.820 1.00 95.81 96 SER A C 1
ATOM 778 O O . SER A 1 96 ? -8.089 -3.585 9.990 1.00 95.81 96 SER A O 1
ATOM 780 N N . ILE A 1 97 ? -7.219 -3.165 7.956 1.00 94.38 97 ILE A N 1
ATOM 781 C CA . ILE A 1 97 ? -6.648 -1.855 8.304 1.00 94.38 97 ILE A CA 1
ATOM 782 C C . ILE A 1 97 ? -7.745 -0.891 8.767 1.00 94.38 97 ILE A C 1
ATOM 784 O O . ILE A 1 97 ? -7.584 -0.221 9.795 1.00 94.38 97 ILE A O 1
ATOM 788 N N . GLU A 1 98 ? -8.853 -0.811 8.026 1.00 94.06 98 GLU A N 1
ATOM 789 C CA . GLU A 1 98 ? -9.978 0.063 8.367 1.00 94.06 98 GLU A CA 1
ATOM 790 C C . GLU A 1 98 ? -10.598 -0.341 9.707 1.00 94.06 98 GLU A C 1
ATOM 792 O O . GLU A 1 98 ? -10.738 0.496 10.599 1.00 94.06 98 GLU A O 1
ATOM 797 N N . LYS A 1 99 ? -10.882 -1.633 9.896 1.00 93.88 99 LYS A N 1
ATOM 798 C CA . LYS A 1 99 ? -11.433 -2.191 11.136 1.00 93.88 99 LYS A CA 1
ATOM 799 C C . LYS A 1 99 ? -10.556 -1.854 12.343 1.00 93.88 99 LYS A C 1
ATOM 801 O O . LYS A 1 99 ? -11.074 -1.386 13.356 1.00 93.88 99 LYS A O 1
ATOM 806 N N . SER A 1 100 ? -9.234 -2.012 12.229 1.00 90.62 100 SER A N 1
ATOM 807 C CA . SER A 1 100 ? -8.286 -1.626 13.287 1.00 90.62 100 SER A CA 1
ATOM 808 C C . SER A 1 100 ? -8.364 -0.129 13.608 1.00 90.62 100 SER A C 1
ATOM 810 O O . SER A 1 100 ? -8.445 0.259 14.775 1.00 90.62 100 SER A O 1
ATOM 812 N N . CYS A 1 101 ? -8.394 0.720 12.580 1.00 89.06 101 CYS A N 1
ATOM 813 C CA . CYS A 1 101 ? -8.462 2.171 12.753 1.00 89.06 101 CYS A CA 1
ATOM 814 C C . CYS A 1 101 ? -9.794 2.624 13.376 1.00 89.06 101 CYS A C 1
ATOM 816 O O . CYS A 1 101 ? -9.811 3.557 14.188 1.00 89.06 101 CYS A O 1
ATOM 818 N N . LEU A 1 102 ? -10.902 1.963 13.034 1.00 89.44 102 LEU A N 1
ATOM 819 C CA . LEU A 1 102 ? -12.212 2.215 13.632 1.00 89.44 102 LEU A CA 1
ATOM 820 C C . LEU A 1 102 ? -12.243 1.790 15.103 1.00 89.44 102 LEU A C 1
ATOM 822 O O . LEU A 1 102 ? -12.697 2.575 15.935 1.00 89.44 102 LEU A O 1
ATOM 826 N N . TYR A 1 103 ? -11.704 0.618 15.459 1.00 89.38 103 TYR A N 1
ATOM 827 C CA . TYR A 1 103 ? -11.616 0.197 16.864 1.00 89.38 103 TYR A CA 1
ATOM 828 C C . TYR A 1 103 ? -10.819 1.183 17.724 1.00 89.38 103 TYR A C 1
ATOM 830 O O . TYR A 1 103 ? -11.289 1.560 18.801 1.00 89.38 103 TYR A O 1
ATOM 838 N N . ASP A 1 104 ? -9.680 1.675 17.226 1.00 85.06 104 ASP A N 1
ATOM 839 C CA . ASP A 1 104 ? -8.898 2.714 17.909 1.00 85.06 104 ASP A CA 1
ATOM 840 C C . ASP A 1 104 ? -9.699 4.012 18.079 1.00 85.06 104 ASP A C 1
ATOM 842 O O . ASP A 1 104 ? -9.664 4.648 19.135 1.00 85.06 104 ASP A O 1
ATOM 846 N N . THR A 1 105 ? -10.434 4.408 17.036 1.00 85.94 105 THR A N 1
ATOM 847 C CA . THR A 1 105 ? -11.231 5.643 17.025 1.00 85.94 105 THR A CA 1
ATOM 848 C C . THR A 1 105 ? -12.371 5.579 18.038 1.00 85.94 105 THR A C 1
ATOM 850 O O . THR A 1 105 ? -12.579 6.533 18.790 1.00 85.94 105 THR A O 1
ATOM 853 N N . PHE A 1 106 ? -13.079 4.452 18.096 1.00 87.81 106 PHE A N 1
ATOM 854 C CA . PHE A 1 106 ? -14.184 4.238 19.029 1.00 87.81 106 PHE A CA 1
ATOM 855 C C . PHE A 1 106 ? -13.727 3.754 20.416 1.00 87.81 106 PHE A C 1
ATOM 857 O O . PHE A 1 106 ? -14.563 3.598 21.303 1.00 87.81 106 PHE A O 1
ATOM 864 N N . LYS A 1 107 ? -12.416 3.546 20.630 1.00 82.12 107 LYS A N 1
ATOM 865 C CA . LYS A 1 107 ? -11.823 2.989 21.865 1.00 82.12 107 LYS A CA 1
ATOM 866 C C . LYS A 1 107 ? -12.448 1.655 22.290 1.00 82.12 107 LYS A C 1
ATOM 868 O O . LYS A 1 107 ? -12.544 1.348 23.479 1.00 82.12 107 LYS A O 1
ATOM 873 N N . ILE A 1 108 ? -12.882 0.862 21.321 1.00 78.12 108 ILE A N 1
ATOM 874 C CA . ILE A 1 108 ? -13.466 -0.453 21.565 1.00 78.12 108 ILE A CA 1
ATOM 875 C C . ILE A 1 108 ? -12.307 -1.452 21.600 1.00 78.12 108 ILE A C 1
ATOM 877 O O . ILE A 1 108 ? -11.546 -1.550 20.639 1.00 78.12 108 ILE A O 1
ATOM 881 N N . LYS A 1 109 ? -12.157 -2.208 22.695 1.00 60.75 109 LYS A N 1
ATOM 882 C CA . LYS A 1 109 ? -11.241 -3.359 22.709 1.00 60.75 109 LYS A CA 1
ATOM 883 C C . LYS A 1 109 ? -11.761 -4.373 21.691 1.00 60.75 109 LYS A C 1
ATOM 885 O O . LYS A 1 109 ? -12.924 -4.769 21.789 1.00 60.75 109 LYS A O 1
ATOM 890 N N . SER A 1 110 ? -10.939 -4.780 20.718 1.00 57.69 110 SER A N 1
ATOM 891 C CA . SER A 1 110 ? -11.336 -5.859 19.812 1.00 57.69 110 SER A CA 1
ATOM 892 C C . SER A 1 110 ? -11.686 -7.074 20.663 1.00 57.69 110 SER A C 1
ATOM 894 O O . SER A 1 110 ? -10.877 -7.493 21.493 1.00 57.69 110 SER A O 1
ATOM 896 N N . ARG A 1 111 ? -12.888 -7.629 20.487 1.00 55.59 111 ARG A N 1
ATOM 897 C CA . ARG A 1 111 ? -13.169 -8.964 21.011 1.00 55.59 111 ARG A CA 1
ATOM 898 C C . ARG A 1 111 ? -12.184 -9.889 20.302 1.00 55.59 111 ARG A C 1
ATOM 900 O O . ARG A 1 111 ? -12.241 -9.978 19.078 1.00 55.59 111 ARG A O 1
ATOM 907 N N . ALA A 1 112 ? -11.228 -10.444 21.045 1.00 42.19 112 ALA A N 1
ATOM 908 C CA . ALA A 1 112 ? -10.410 -11.537 20.544 1.00 42.19 112 ALA A CA 1
ATOM 909 C C . ALA A 1 112 ? -11.386 -12.609 20.040 1.00 42.19 112 ALA A C 1
ATOM 911 O O . ALA A 1 112 ? -12.310 -12.968 20.774 1.00 42.19 112 ALA A O 1
ATOM 912 N N . GLN A 1 113 ? -11.265 -12.965 18.762 1.00 39.84 113 GLN A N 1
ATOM 913 C CA . GLN A 1 113 ? -11.927 -14.146 18.219 1.00 39.84 113 GLN A CA 1
ATOM 914 C C . GLN A 1 113 ? -11.121 -15.370 18.625 1.00 39.84 113 GLN A C 1
ATOM 916 O O . GLN A 1 113 ? -9.874 -15.258 18.609 1.00 39.84 113 GLN A O 1
#

pLDDT: mean 82.13, std 18.89, range [39.5, 98.0]

Radius of gyration: 19.25 Å; chains: 1; bounding box: 26×71×39 Å

Foldseek 3Di:
DDDDDDPPDPPPDDPPQLVVLLLQLQQQVLCVLVVLCVVLVDDLQRLQVQLDDPPRDSVVSVCSSRSVDPDDPSSVVSSCVSSVPDPVNVVVSSVVSVVVSVCSSVVPDPPDD

Sequence (113 aa):
MKRVKKKRTVKTGRSSVVQKAKQKKWKTLGNYIRKKRIESGYSQGSAMRLINSRATTPQYLSNMERGICAIPDDILRKMISLYKIDTDEFIEELLSIEKSCLYDTFKIKSRAQ

Secondary structure (DSSP, 8-state):
------------PPPHHHHHHHHHHHHHHHHHHHHHHHHTT--HHHHHHHH--TT--HHHHHHHHTTSSPPPHHHHHHHHHHTT--HHHHHHHHHHHHHHHHHHHHTPPP---